Protein AF-A0A355B433-F1 (afdb_monomer)

Radius of gyration: 19.48 Å; Cα contacts (8 Å, |Δi|>4): 70; chains: 1; bounding box: 56×21×45 Å

Sequence (80 aa):
LIVCEDGARSALSAAALAGEGYANAAFIEGGKRAWREAGLPLEEGEEGFEGPVLDVALKPYDIGPQAMQDYLDWEEKLGK

pLDDT: mean 93.85, std 6.72, range [54.09, 98.25]

Structure (mmCIF, N/CA/C/O backbone):
data_AF-A0A355B433-F1
#
_entry.id   AF-A0A355B433-F1
#
loop_
_atom_site.group_PDB
_atom_site.id
_atom_site.type_symbol
_atom_site.label_atom_id
_atom_site.label_alt_id
_atom_site.label_comp_id
_atom_site.label_asym_id
_atom_site.label_entity_id
_atom_site.label_seq_id
_atom_site.pdbx_PDB_ins_code
_atom_site.Cartn_x
_atom_site.Cartn_y
_atom_site.Cartn_z
_atom_site.occupancy
_atom_site.B_iso_or_equiv
_atom_site.auth_seq_id
_atom_site.auth_comp_id
_atom_site.auth_asym_id
_atom_site.auth_atom_id
_atom_site.pdbx_PDB_model_num
ATOM 1 N N . LEU A 1 1 ? -5.846 8.110 9.295 1.00 95.00 1 LEU A N 1
ATOM 2 C CA . LEU A 1 1 ? -6.485 6.946 8.645 1.00 95.00 1 LEU A CA 1
ATOM 3 C C . LEU A 1 1 ? -5.478 6.341 7.680 1.00 95.00 1 LEU A C 1
ATOM 5 O O . LEU A 1 1 ? -4.908 7.088 6.900 1.00 95.00 1 LEU A O 1
ATOM 9 N N . ILE A 1 2 ? -5.223 5.039 7.769 1.00 97.31 2 ILE A N 1
ATOM 10 C CA . ILE A 1 2 ? -4.267 4.311 6.933 1.00 97.31 2 ILE A CA 1
ATOM 11 C C . ILE A 1 2 ? -5.038 3.235 6.175 1.00 97.31 2 ILE A C 1
ATOM 13 O O . ILE A 1 2 ? -5.864 2.535 6.761 1.00 97.31 2 ILE A O 1
ATOM 17 N N . VAL A 1 3 ? -4.776 3.096 4.877 1.00 97.00 3 VAL A N 1
ATOM 18 C CA . VAL A 1 3 ? -5.526 2.186 4.008 1.00 97.00 3 VAL A CA 1
ATOM 19 C C . VAL A 1 3 ? -4.569 1.435 3.081 1.00 97.00 3 VAL A C 1
ATOM 21 O O . VAL A 1 3 ? -3.574 1.974 2.611 1.00 97.00 3 VAL A O 1
ATOM 24 N N . CYS A 1 4 ? -4.859 0.160 2.850 1.00 97.12 4 CYS A N 1
ATOM 25 C CA . CYS A 1 4 ? -4.206 -0.719 1.889 1.00 97.12 4 CYS A CA 1
ATOM 26 C C . CYS A 1 4 ? -5.294 -1.595 1.258 1.00 97.12 4 CYS A C 1
ATOM 28 O O . CYS A 1 4 ? -6.477 -1.399 1.538 1.00 97.12 4 CYS A O 1
ATOM 30 N N . GLU A 1 5 ? -4.929 -2.539 0.394 1.00 97.62 5 GLU A N 1
ATOM 31 C CA . GLU A 1 5 ? -5.937 -3.300 -0.352 1.00 97.62 5 GLU A CA 1
ATOM 32 C C . GLU A 1 5 ? -6.888 -4.108 0.547 1.00 97.62 5 GLU A C 1
ATOM 34 O O . GLU A 1 5 ? -8.096 -4.050 0.342 1.00 97.62 5 GLU A O 1
ATOM 39 N N . ASP A 1 6 ? -6.372 -4.804 1.561 1.00 97.50 6 ASP A N 1
ATOM 40 C CA . ASP A 1 6 ? -7.118 -5.793 2.357 1.00 97.50 6 ASP A CA 1
ATOM 41 C C . ASP A 1 6 ? -7.124 -5.530 3.875 1.00 97.50 6 ASP A C 1
ATOM 43 O O . ASP A 1 6 ? -7.769 -6.254 4.629 1.00 97.50 6 ASP A O 1
ATOM 47 N N . GLY A 1 7 ? -6.416 -4.497 4.331 1.00 97.25 7 GLY A N 1
ATOM 48 C CA . GLY A 1 7 ? -6.314 -4.105 5.738 1.00 97.25 7 GLY A CA 1
ATOM 49 C C . GLY A 1 7 ? -5.095 -4.664 6.482 1.00 97.25 7 GLY A C 1
ATOM 50 O O . GLY A 1 7 ? -4.739 -4.105 7.519 1.00 97.25 7 GLY A O 1
ATOM 51 N N . ALA A 1 8 ? -4.387 -5.674 5.959 1.00 97.69 8 ALA A N 1
ATOM 52 C CA . ALA A 1 8 ? -3.295 -6.331 6.689 1.00 97.69 8 ALA A CA 1
ATOM 53 C C . ALA A 1 8 ? -2.114 -5.383 6.966 1.00 97.69 8 ALA A C 1
ATOM 55 O O . ALA A 1 8 ? -1.666 -5.232 8.103 1.00 97.69 8 ALA A O 1
ATOM 56 N N . ARG A 1 9 ? -1.641 -4.680 5.929 1.00 98.12 9 ARG A N 1
ATOM 57 C CA . ARG A 1 9 ? -0.548 -3.698 6.059 1.00 98.12 9 ARG A CA 1
ATOM 58 C C . ARG A 1 9 ? -0.974 -2.493 6.891 1.00 98.12 9 ARG A C 1
ATOM 60 O O . ARG A 1 9 ? -0.221 -2.028 7.738 1.00 98.12 9 ARG A O 1
ATOM 67 N N . SER A 1 10 ? -2.198 -2.015 6.686 1.00 98.19 10 SER A N 1
ATOM 68 C CA . SER A 1 10 ? -2.719 -0.848 7.400 1.00 98.19 10 SER A CA 1
ATOM 69 C C . SER A 1 10 ? -2.882 -1.086 8.892 1.00 98.19 10 SER A C 1
ATOM 71 O O . SER A 1 10 ? -2.635 -0.159 9.655 1.00 98.19 10 SER A O 1
ATOM 73 N N . ALA A 1 11 ? -3.243 -2.301 9.314 1.00 97.88 11 ALA A N 1
ATOM 74 C CA . ALA A 1 11 ? -3.303 -2.659 10.727 1.00 97.88 11 ALA A CA 1
ATOM 75 C C . ALA A 1 11 ? -1.919 -2.558 11.389 1.00 97.88 11 ALA A C 1
ATOM 77 O O . ALA A 1 11 ? -1.782 -1.927 12.438 1.00 97.88 11 ALA A O 1
ATOM 78 N N . LEU A 1 12 ? -0.880 -3.101 10.742 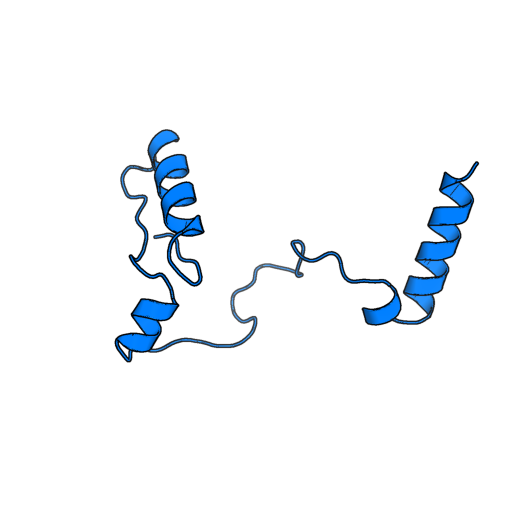1.00 98.19 12 LEU A N 1
ATOM 79 C CA . LEU A 1 12 ? 0.503 -3.003 11.222 1.00 98.19 12 LEU A CA 1
ATOM 80 C C . LEU A 1 12 ? 0.980 -1.546 11.281 1.00 98.19 12 LEU A C 1
ATOM 82 O O . LEU A 1 12 ? 1.531 -1.118 12.292 1.00 98.19 12 LEU A O 1
ATOM 86 N N . SER A 1 13 ? 0.730 -0.764 10.229 1.00 98.25 13 SER A N 1
ATOM 87 C CA . SER A 1 13 ? 1.104 0.653 10.191 1.00 98.25 13 SER A CA 1
ATOM 88 C C . SER A 1 13 ? 0.352 1.492 11.228 1.00 98.25 13 SER A C 1
ATOM 90 O O . SER A 1 13 ? 0.952 2.363 11.849 1.00 98.25 13 SER A O 1
ATOM 92 N N . ALA A 1 14 ? -0.942 1.235 11.448 1.00 98.06 14 ALA A N 1
ATOM 93 C CA . ALA A 1 14 ? -1.723 1.925 12.472 1.00 98.06 14 ALA A CA 1
ATOM 94 C C . ALA A 1 14 ? -1.196 1.617 13.880 1.00 98.06 14 ALA A C 1
ATOM 96 O O . ALA A 1 14 ? -1.058 2.533 14.685 1.00 98.06 14 ALA A O 1
ATOM 97 N N . ALA A 1 15 ? -0.837 0.357 14.154 1.00 97.38 15 ALA A N 1
ATOM 98 C CA . ALA A 1 15 ? -0.220 -0.034 15.419 1.00 97.38 15 ALA A CA 1
ATOM 99 C C . ALA A 1 15 ? 1.152 0.631 15.624 1.00 97.38 15 ALA A C 1
ATOM 101 O O . ALA A 1 15 ? 1.424 1.142 16.708 1.00 97.38 15 ALA A O 1
ATOM 102 N N . ALA A 1 16 ? 1.988 0.679 14.581 1.00 98.25 16 ALA A N 1
ATOM 103 C CA . ALA A 1 16 ? 3.278 1.366 14.631 1.00 98.25 16 ALA A CA 1
ATOM 104 C C . ALA A 1 16 ? 3.109 2.865 14.935 1.00 98.25 16 ALA A C 1
ATOM 106 O O . ALA A 1 16 ? 3.728 3.380 15.859 1.00 98.25 16 ALA A O 1
ATOM 107 N N . LEU A 1 17 ? 2.203 3.551 14.229 1.00 98.25 17 LEU A N 1
ATOM 108 C CA . LEU A 1 17 ? 1.913 4.970 14.463 1.00 98.25 17 LEU A CA 1
ATOM 109 C C . LEU A 1 17 ? 1.332 5.227 15.859 1.00 98.25 17 LEU A C 1
ATOM 111 O O . LEU A 1 17 ? 1.692 6.213 16.499 1.00 98.25 17 LEU A O 1
ATOM 115 N N . ALA A 1 18 ? 0.472 4.342 16.364 1.00 97.00 18 ALA A N 1
ATOM 116 C CA . ALA A 1 18 ? -0.012 4.438 17.737 1.00 97.00 18 ALA A CA 1
ATOM 117 C C . ALA A 1 18 ? 1.143 4.341 18.753 1.00 97.00 18 ALA A C 1
ATOM 119 O O . ALA A 1 18 ? 1.157 5.095 19.726 1.00 97.00 18 ALA A O 1
ATOM 120 N N . GLY A 1 19 ? 2.135 3.476 18.501 1.00 97.56 19 GLY A N 1
ATOM 121 C CA . GLY A 1 19 ? 3.362 3.371 19.300 1.00 97.56 19 GLY A CA 1
ATOM 122 C C . GLY A 1 19 ? 4.206 4.651 19.313 1.00 97.56 19 GLY A C 1
ATOM 123 O O . GLY A 1 19 ? 4.782 4.990 20.342 1.00 97.56 19 GLY A O 1
ATOM 124 N N . GLU A 1 20 ? 4.195 5.408 18.215 1.00 98.06 20 GLU A N 1
ATOM 125 C CA . GLU A 1 20 ? 4.856 6.717 18.086 1.00 98.06 20 GLU A CA 1
ATOM 126 C C . GLU A 1 20 ? 4.025 7.888 18.659 1.00 98.06 20 GLU A C 1
ATOM 128 O O . GLU A 1 20 ? 4.400 9.052 18.533 1.00 98.06 20 GLU A O 1
ATOM 133 N N . GLY A 1 21 ? 2.878 7.612 19.292 1.00 97.88 21 GLY A N 1
ATOM 134 C CA . GLY A 1 21 ? 2.038 8.624 19.943 1.00 97.88 21 GLY A CA 1
ATOM 135 C C . GLY A 1 21 ? 0.942 9.227 19.061 1.00 97.88 21 GLY A C 1
ATOM 136 O O . GLY A 1 21 ? 0.206 10.109 19.513 1.00 97.88 21 GLY A O 1
ATOM 137 N N . TYR A 1 22 ? 0.754 8.736 17.832 1.00 97.75 22 TYR A N 1
ATOM 138 C CA . TYR A 1 22 ? -0.389 9.114 16.998 1.00 97.75 22 TYR A CA 1
ATOM 139 C C . TYR A 1 22 ? -1.657 8.408 17.497 1.00 97.75 22 TYR A C 1
ATOM 141 O O . TYR A 1 22 ? -2.102 7.409 16.935 1.00 97.75 22 TYR A O 1
ATOM 149 N N . ALA A 1 23 ? -2.265 8.951 18.554 1.00 94.06 2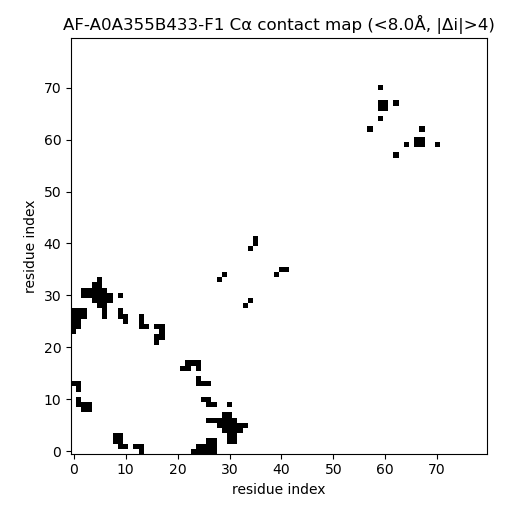3 ALA A N 1
ATOM 150 C CA . ALA A 1 23 ? -3.407 8.346 19.250 1.00 94.06 23 ALA A CA 1
ATOM 151 C C . ALA A 1 23 ? -4.636 8.080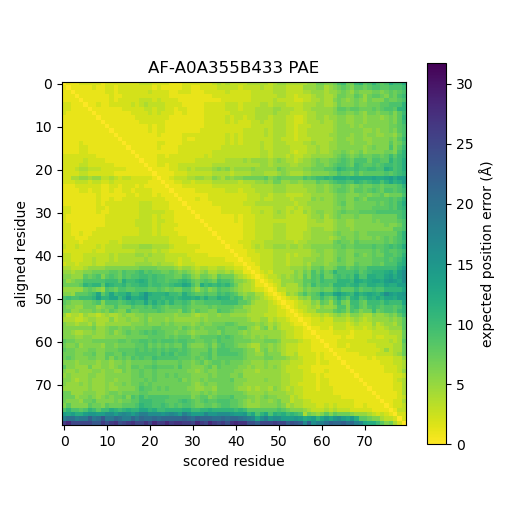 18.357 1.00 94.06 23 ALA A C 1
ATOM 153 O O . ALA A 1 23 ? -5.435 7.198 18.653 1.00 94.06 23 ALA A O 1
ATOM 154 N N . ASN A 1 24 ? -4.769 8.816 17.248 1.00 97.00 24 ASN A N 1
ATOM 155 C CA . ASN A 1 24 ? -5.870 8.684 16.288 1.00 97.00 24 ASN A CA 1
ATOM 156 C C . ASN A 1 24 ? -5.485 7.865 15.037 1.00 97.00 24 ASN A C 1
ATOM 158 O O . ASN A 1 24 ? -6.139 7.972 13.993 1.00 97.00 24 ASN A O 1
ATOM 162 N N . ALA A 1 25 ? -4.402 7.083 15.093 1.00 97.75 25 ALA A N 1
ATOM 163 C CA . ALA A 1 25 ? -4.068 6.142 14.032 1.00 97.75 25 ALA A CA 1
ATOM 164 C C . ALA A 1 25 ? -5.150 5.052 13.942 1.00 97.75 25 ALA A C 1
ATOM 166 O O . ALA A 1 25 ? -5.425 4.336 14.898 1.00 97.75 25 ALA A O 1
ATOM 167 N N . ALA A 1 26 ? -5.777 4.935 12.773 1.00 97.75 26 ALA A N 1
ATOM 168 C CA . ALA A 1 26 ? -6.879 4.013 12.513 1.00 97.75 26 ALA A CA 1
ATOM 169 C C . ALA A 1 26 ? -6.766 3.449 11.096 1.00 97.75 26 ALA A C 1
ATOM 171 O O . ALA A 1 26 ? -6.183 4.099 10.221 1.00 97.75 26 ALA A O 1
ATOM 172 N N . PHE A 1 27 ? -7.358 2.281 10.858 1.00 98.06 27 PHE A N 1
ATOM 173 C CA . PHE A 1 27 ? -7.408 1.625 9.553 1.00 98.06 27 PHE A CA 1
ATOM 174 C C . PHE A 1 27 ? -8.820 1.116 9.239 1.00 98.06 27 PHE A C 1
ATOM 176 O O . PHE A 1 27 ? -9.654 1.005 10.134 1.00 98.06 27 PHE A O 1
ATOM 183 N N . ILE A 1 28 ? -9.081 0.821 7.963 1.00 97.75 28 ILE A N 1
ATOM 184 C CA . ILE A 1 28 ? -10.339 0.209 7.510 1.00 97.75 28 ILE A CA 1
ATOM 185 C C . ILE A 1 28 ? -10.176 -1.312 7.541 1.00 97.75 28 ILE A C 1
ATOM 187 O O . ILE A 1 28 ? -9.298 -1.851 6.859 1.00 97.75 28 ILE A O 1
ATOM 191 N N . GLU A 1 29 ? -11.015 -2.004 8.313 1.00 96.88 29 GLU A N 1
ATOM 192 C CA . GLU A 1 29 ? -11.073 -3.467 8.298 1.00 96.88 29 GLU A CA 1
ATOM 193 C C . GLU A 1 29 ? -11.455 -3.964 6.894 1.00 96.88 29 GLU A C 1
ATOM 195 O O . GLU A 1 29 ? -12.383 -3.451 6.273 1.00 96.88 29 GLU A O 1
ATOM 200 N N . GLY A 1 30 ? -10.688 -4.912 6.349 1.00 97.06 30 GLY A N 1
ATOM 201 C CA . GLY A 1 30 ? -10.855 -5.381 4.968 1.00 97.06 30 GLY A CA 1
ATOM 202 C C . GLY A 1 30 ? -10.346 -4.419 3.880 1.00 97.06 30 GLY A C 1
ATOM 203 O O . GLY A 1 30 ? -10.396 -4.762 2.697 1.00 97.06 30 GLY A O 1
ATOM 204 N N . GLY A 1 31 ? -9.813 -3.249 4.255 1.00 97.69 31 GLY A N 1
ATOM 205 C CA . GLY A 1 31 ? -9.114 -2.318 3.365 1.00 97.69 31 GLY A CA 1
ATOM 206 C C . GLY A 1 31 ? -9.976 -1.697 2.259 1.00 97.69 31 GLY A C 1
ATOM 207 O O . GLY A 1 31 ? -11.203 -1.619 2.354 1.00 97.69 31 GLY A O 1
ATOM 208 N N . LYS A 1 32 ? -9.317 -1.250 1.179 1.00 97.38 32 LYS A N 1
ATOM 209 C CA . LYS A 1 32 ? -9.986 -0.710 -0.021 1.00 97.38 32 LYS A CA 1
ATOM 210 C C . LYS A 1 32 ? -10.963 -1.710 -0.634 1.00 97.38 32 LYS A C 1
ATOM 212 O O . LYS A 1 32 ? -11.954 -1.299 -1.231 1.00 97.38 32 LYS A O 1
ATOM 217 N N . ARG A 1 33 ? -10.703 -3.012 -0.501 1.00 97.75 33 ARG A N 1
ATOM 218 C CA . ARG A 1 33 ? -11.594 -4.054 -1.010 1.00 97.75 33 ARG A CA 1
ATOM 219 C C . ARG A 1 33 ? -12.948 -4.038 -0.309 1.00 97.75 33 ARG A C 1
ATOM 221 O O . ARG A 1 33 ? -13.954 -3.982 -1.004 1.00 97.75 33 ARG A O 1
ATOM 228 N N . ALA A 1 34 ? -12.983 -4.008 1.023 1.00 97.81 34 ALA A N 1
ATOM 229 C CA . ALA A 1 34 ? -14.244 -3.914 1.763 1.00 97.81 34 ALA A CA 1
ATOM 230 C C . ALA A 1 34 ? -14.998 -2.609 1.454 1.00 97.81 34 ALA A C 1
ATOM 232 O O . ALA A 1 34 ? -16.216 -2.613 1.301 1.00 97.81 34 ALA A O 1
ATOM 233 N N . TRP A 1 35 ? -14.270 -1.500 1.280 1.00 97.31 35 TRP A N 1
ATOM 234 C CA . TRP A 1 35 ? -14.847 -0.227 0.830 1.00 97.31 35 TRP A CA 1
ATOM 235 C C . TRP A 1 35 ? -15.529 -0.352 -0.542 1.00 97.31 35 TRP A C 1
ATOM 237 O O . TRP A 1 35 ? -16.668 0.078 -0.719 1.00 97.31 35 TRP A O 1
ATOM 247 N N . ARG A 1 36 ? -14.856 -1.000 -1.500 1.00 97.50 36 ARG A N 1
ATOM 248 C CA . ARG A 1 36 ? -15.389 -1.284 -2.840 1.00 97.50 36 ARG A CA 1
ATOM 249 C C . ARG A 1 36 ? -16.615 -2.200 -2.786 1.00 97.50 36 ARG A C 1
ATOM 251 O O . ARG A 1 36 ? -17.606 -1.932 -3.454 1.00 97.50 36 ARG A O 1
ATOM 258 N N . GLU A 1 37 ? -16.561 -3.265 -1.987 1.00 97.88 37 GLU A N 1
ATOM 259 C CA . GLU A 1 37 ? -17.665 -4.220 -1.796 1.00 97.88 37 GLU A CA 1
ATOM 260 C C . GLU A 1 37 ? -18.893 -3.570 -1.137 1.00 97.88 37 GLU A C 1
ATOM 262 O O . GLU A 1 37 ? -20.023 -3.957 -1.426 1.00 97.88 37 GLU A O 1
ATOM 267 N N . ALA A 1 38 ? -18.689 -2.529 -0.324 1.00 97.81 38 ALA A N 1
ATOM 268 C CA . ALA A 1 38 ? -19.758 -1.700 0.228 1.00 97.81 38 ALA A CA 1
ATOM 269 C C . ALA A 1 38 ? -20.390 -0.731 -0.797 1.00 97.81 38 ALA A C 1
ATOM 271 O O . ALA A 1 38 ? -21.309 0.009 -0.447 1.00 97.81 38 ALA A O 1
ATOM 272 N N . GLY A 1 39 ? -19.918 -0.714 -2.050 1.00 97.88 39 GLY A N 1
ATOM 273 C CA . GLY A 1 39 ? -20.444 0.144 -3.116 1.00 97.88 39 GLY A CA 1
ATOM 274 C C . GLY A 1 39 ? -20.063 1.619 -2.977 1.00 97.88 39 GLY A C 1
ATOM 275 O O . GLY A 1 39 ? -20.729 2.482 -3.548 1.00 97.88 39 GLY A O 1
ATOM 276 N N . LEU A 1 40 ? -19.020 1.922 -2.201 1.00 97.81 40 LEU A N 1
ATOM 277 C CA . LEU A 1 40 ? -18.536 3.284 -1.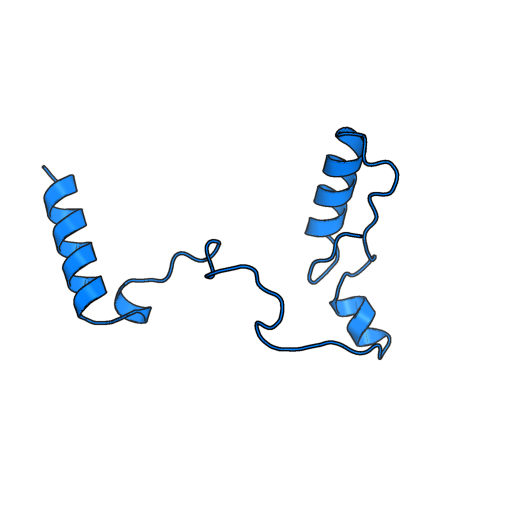999 1.00 97.81 40 LEU A CA 1
ATOM 278 C C . LEU A 1 40 ? -17.601 3.714 -3.146 1.00 97.81 40 LEU A C 1
ATOM 280 O O . LEU A 1 40 ? -16.928 2.868 -3.742 1.00 97.81 40 LEU A O 1
ATOM 284 N N . PRO A 1 41 ? -17.541 5.021 -3.470 1.00 96.50 41 PRO A N 1
ATOM 285 C CA . PRO A 1 41 ? -16.764 5.513 -4.603 1.00 96.50 41 PRO A CA 1
ATOM 286 C C . PRO A 1 41 ? -15.256 5.322 -4.399 1.00 96.50 41 PRO A C 1
ATOM 288 O O . PRO A 1 41 ? -14.749 5.417 -3.278 1.00 96.50 41 PRO A O 1
ATOM 291 N N . LEU A 1 42 ? -14.551 5.083 -5.505 1.00 93.94 42 LEU A N 1
ATOM 292 C CA . LEU A 1 42 ? -13.095 5.065 -5.598 1.00 93.94 42 LEU A CA 1
ATOM 293 C C . LEU A 1 42 ? -12.654 5.979 -6.739 1.00 93.94 42 LEU A C 1
ATOM 295 O O . LEU A 1 42 ? -13.318 6.050 -7.773 1.00 93.94 42 LEU A O 1
ATOM 299 N N . GLU A 1 43 ? -11.524 6.637 -6.534 1.00 92.81 43 GLU A N 1
ATOM 300 C CA . GLU A 1 43 ? -10.798 7.358 -7.575 1.00 92.81 43 GLU A CA 1
ATOM 301 C C . GLU A 1 43 ? -9.735 6.429 -8.180 1.00 92.81 43 GLU A C 1
ATOM 303 O O . GLU A 1 43 ? -9.206 5.539 -7.503 1.00 92.81 43 GLU A O 1
ATOM 308 N N . GLU A 1 44 ? -9.443 6.622 -9.464 1.00 89.69 44 GLU A N 1
ATOM 309 C CA . GLU A 1 44 ? -8.437 5.869 -10.213 1.00 89.69 44 GLU A CA 1
ATOM 310 C C . GLU A 1 44 ? -7.378 6.821 -10.776 1.00 89.69 44 GLU A C 1
ATOM 312 O O . GLU A 1 44 ? -7.641 8.001 -10.995 1.00 89.69 44 GLU A O 1
ATOM 317 N N . GLY A 1 45 ? -6.189 6.286 -11.058 1.00 87.75 45 GLY A N 1
ATOM 318 C CA . GLY A 1 45 ? -5.074 7.042 -11.623 1.00 87.75 45 GLY A CA 1
ATOM 319 C C . GLY A 1 45 ? -4.040 7.479 -10.588 1.00 87.75 45 GLY A C 1
ATOM 320 O O . GLY A 1 45 ? -4.023 7.013 -9.450 1.00 87.75 45 GLY A O 1
ATOM 321 N N . GLU A 1 46 ? -3.141 8.352 -11.033 1.00 83.25 46 GLU A N 1
ATOM 322 C CA . GLU A 1 46 ? -1.997 8.858 -10.262 1.00 83.25 46 GLU A CA 1
ATOM 323 C C . GLU A 1 46 ? -2.229 10.296 -9.767 1.00 83.25 46 GLU A C 1
ATOM 325 O O . GLU A 1 46 ? -1.295 11.016 -9.407 1.00 83.25 46 GLU A O 1
ATOM 330 N N . GLU A 1 47 ? -3.485 10.742 -9.745 1.00 84.62 47 GLU A N 1
ATOM 331 C CA . GLU A 1 47 ? -3.830 12.048 -9.194 1.00 84.62 47 GLU A CA 1
ATOM 332 C C . GLU A 1 47 ? -3.522 12.089 -7.687 1.00 84.62 47 GLU A C 1
ATOM 334 O O . GLU A 1 47 ? -3.827 11.162 -6.938 1.00 84.62 47 GLU A O 1
ATOM 339 N N . GLY A 1 48 ? -2.873 13.167 -7.238 1.00 79.00 48 GLY A N 1
ATOM 340 C CA . GLY A 1 48 ? -2.520 13.371 -5.829 1.00 79.00 48 GLY A CA 1
ATOM 341 C C . GLY A 1 48 ? -1.208 12.727 -5.362 1.00 79.00 48 GLY A C 1
ATOM 342 O O . GLY A 1 48 ? -0.852 12.896 -4.196 1.00 79.00 48 GLY A O 1
ATOM 343 N N . PHE A 1 49 ? -0.458 12.037 -6.229 1.00 84.44 49 PHE A N 1
ATOM 344 C CA . PHE A 1 49 ? 0.888 11.562 -5.889 1.00 84.44 49 PHE A CA 1
ATOM 345 C C . PHE A 1 49 ? 1.898 12.722 -5.909 1.00 84.44 49 PHE A C 1
ATOM 347 O O . PHE A 1 49 ? 2.070 13.409 -6.917 1.00 84.44 49 PHE A O 1
ATOM 354 N N . GLU A 1 50 ? 2.605 12.934 -4.796 1.00 83.56 50 GLU A N 1
ATOM 355 C CA . GLU A 1 50 ? 3.701 13.906 -4.712 1.00 83.56 50 GLU A CA 1
ATOM 356 C C . GLU A 1 50 ? 5.014 13.280 -5.210 1.00 83.56 50 GLU A C 1
ATOM 358 O O . GLU A 1 50 ? 5.866 12.855 -4.431 1.00 83.56 50 GLU A O 1
ATOM 363 N N . GLY A 1 51 ? 5.178 13.227 -6.533 1.00 83.56 51 GLY A N 1
ATOM 364 C CA . GLY A 1 51 ? 6.438 12.853 -7.182 1.00 83.56 51 GLY A CA 1
ATOM 365 C C . GLY A 1 51 ? 6.411 11.514 -7.928 1.00 83.56 51 GLY A C 1
ATOM 366 O O . GLY A 1 51 ? 5.351 10.915 -8.104 1.00 83.56 51 GLY A O 1
ATOM 367 N N . PRO A 1 52 ? 7.576 11.068 -8.436 1.00 84.25 52 PRO A N 1
ATOM 368 C CA . PRO A 1 52 ? 7.675 9.829 -9.199 1.00 84.25 52 PRO A CA 1
ATOM 369 C C . PRO A 1 52 ? 7.461 8.595 -8.312 1.00 84.25 52 PRO A C 1
ATOM 371 O O . PRO A 1 52 ? 7.691 8.630 -7.104 1.00 84.25 52 PRO A O 1
ATOM 374 N N . VAL A 1 53 ? 7.092 7.475 -8.933 1.00 83.12 53 VAL A N 1
ATOM 375 C CA . VAL A 1 53 ? 7.051 6.156 -8.285 1.00 83.12 53 VAL A CA 1
ATOM 376 C C . VAL A 1 53 ? 8.469 5.766 -7.843 1.00 83.12 53 VAL A C 1
ATOM 378 O O . VAL A 1 53 ? 9.369 5.651 -8.675 1.00 83.12 53 VAL A O 1
ATOM 381 N N . LEU A 1 54 ? 8.676 5.578 -6.534 1.00 87.38 54 LEU A N 1
ATOM 382 C CA . LEU A 1 54 ? 9.984 5.245 -5.935 1.00 87.38 54 LEU A CA 1
ATOM 383 C C . LEU A 1 54 ? 10.017 3.872 -5.248 1.00 87.38 54 LEU A C 1
ATOM 385 O O . LEU A 1 54 ? 11.087 3.384 -4.892 1.00 87.38 54 LEU A O 1
ATOM 389 N N . ASP A 1 55 ? 8.862 3.245 -5.045 1.00 89.94 55 ASP A N 1
ATOM 390 C CA . ASP A 1 55 ? 8.707 1.945 -4.386 1.00 89.94 55 ASP A CA 1
ATOM 391 C C . ASP A 1 55 ? 8.743 0.761 -5.368 1.00 89.94 55 ASP A C 1
ATOM 393 O O . ASP A 1 55 ? 8.687 -0.399 -4.956 1.00 89.94 55 ASP A O 1
ATOM 39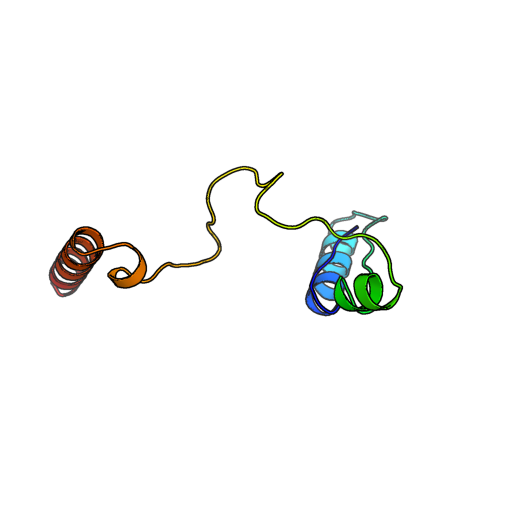7 N N . VAL A 1 56 ? 8.898 1.044 -6.665 1.00 89.56 56 VAL A N 1
ATOM 398 C CA . VAL A 1 56 ? 9.027 0.046 -7.728 1.00 89.56 56 VAL A CA 1
ATOM 399 C C . VAL A 1 56 ? 10.359 0.224 -8.452 1.00 89.56 56 VAL A C 1
ATOM 401 O O . VAL A 1 56 ? 10.590 1.214 -9.142 1.00 89.56 56 VAL A O 1
ATOM 404 N N . ALA A 1 57 ? 11.233 -0.778 -8.345 1.00 90.50 57 ALA A N 1
ATOM 405 C CA . ALA A 1 57 ? 12.445 -0.859 -9.154 1.00 90.50 57 ALA A CA 1
ATOM 406 C C . ALA A 1 57 ? 12.098 -1.387 -10.555 1.00 90.50 57 ALA A C 1
ATOM 408 O O . ALA A 1 57 ? 12.053 -2.603 -10.776 1.00 90.50 57 ALA A O 1
ATOM 409 N N . LEU A 1 58 ? 11.836 -0.466 -11.486 1.00 89.94 58 LEU A N 1
ATOM 410 C CA . LEU A 1 58 ? 11.583 -0.798 -12.888 1.00 89.94 58 LEU A CA 1
ATOM 411 C C . LEU A 1 58 ? 12.768 -1.556 -13.482 1.00 89.94 58 LEU A C 1
ATOM 413 O O . LEU A 1 58 ? 13.931 -1.205 -13.258 1.00 89.94 58 LEU A O 1
ATOM 417 N N . LYS A 1 59 ? 12.480 -2.616 -14.241 1.00 92.12 59 LYS A N 1
ATOM 418 C CA . LYS A 1 59 ? 13.540 -3.363 -14.909 1.00 92.12 59 LYS A CA 1
ATOM 419 C C . LYS A 1 59 ? 14.046 -2.544 -16.095 1.00 92.12 59 LYS A C 1
ATOM 421 O O . LYS A 1 59 ? 13.239 -1.925 -16.783 1.00 92.12 59 LYS A O 1
ATOM 426 N N . PRO A 1 60 ? 15.355 -2.559 -16.394 1.00 94.19 60 PRO A N 1
ATOM 427 C CA . PRO A 1 60 ? 15.906 -1.774 -17.497 1.00 94.19 60 PRO A CA 1
ATOM 428 C C . PRO A 1 60 ? 15.208 -2.004 -18.847 1.00 94.19 60 PRO A C 1
ATOM 430 O O . PRO A 1 60 ? 15.010 -1.061 -19.610 1.00 94.19 60 PRO A O 1
ATOM 433 N N . TYR A 1 61 ? 14.764 -3.235 -19.123 1.00 92.62 61 TYR A N 1
ATOM 434 C CA . TYR A 1 61 ? 14.018 -3.570 -20.339 1.00 92.62 61 TYR A CA 1
ATOM 435 C C . TYR A 1 61 ? 12.568 -3.057 -20.359 1.00 92.62 61 TYR A C 1
ATOM 437 O O . TYR A 1 61 ? 12.007 -2.934 -21.445 1.00 92.62 61 TYR A O 1
ATOM 445 N N . ASP A 1 62 ? 11.981 -2.720 -19.206 1.00 94.06 62 ASP A N 1
ATOM 446 C CA . ASP A 1 62 ? 10.675 -2.049 -19.123 1.00 94.06 62 ASP A CA 1
ATOM 447 C C . ASP A 1 62 ? 10.802 -0.536 -19.389 1.00 94.06 62 ASP A C 1
ATOM 449 O O . ASP A 1 62 ? 9.822 0.119 -19.734 1.00 94.06 62 ASP A O 1
ATOM 453 N N . ILE A 1 63 ? 12.011 0.025 -19.239 1.00 93.81 63 ILE A N 1
ATOM 454 C CA . ILE A 1 63 ? 12.306 1.454 -19.433 1.00 93.81 63 ILE A CA 1
ATOM 455 C C . ILE A 1 63 ? 12.730 1.726 -20.882 1.00 93.81 63 ILE A C 1
ATOM 457 O O . ILE A 1 63 ? 12.224 2.648 -21.521 1.00 93.81 63 ILE A O 1
ATOM 461 N N . GLY A 1 64 ? 13.671 0.938 -21.414 1.00 96.19 64 GLY A N 1
ATOM 462 C CA . GLY A 1 64 ? 14.080 1.020 -22.815 1.00 96.19 64 GLY A CA 1
ATOM 463 C C . GLY A 1 64 ? 15.535 0.624 -23.090 1.00 96.19 64 GLY A C 1
ATOM 464 O O . GLY A 1 64 ? 16.306 0.346 -22.170 1.00 96.19 64 GLY A O 1
ATOM 465 N N . PRO A 1 65 ? 15.950 0.625 -24.373 1.00 96.44 65 PRO A N 1
ATOM 466 C CA . PRO A 1 65 ? 17.260 0.119 -24.786 1.00 96.44 65 PRO A CA 1
ATOM 467 C C . PRO A 1 65 ? 18.446 0.817 -24.111 1.00 96.44 65 PRO A C 1
ATOM 469 O O . PRO A 1 65 ? 19.419 0.149 -23.775 1.00 96.44 65 PRO A O 1
ATOM 472 N N . GLN A 1 66 ? 18.362 2.133 -23.882 1.00 97.31 66 GLN A N 1
ATOM 473 C CA . GLN A 1 66 ? 19.433 2.882 -23.217 1.00 97.31 66 GLN A CA 1
ATOM 474 C C . GLN A 1 66 ? 19.590 2.459 -21.755 1.00 97.31 66 GLN A C 1
ATOM 476 O O . GLN A 1 66 ? 20.697 2.153 -21.338 1.00 97.31 66 GLN A O 1
ATOM 481 N N . ALA A 1 67 ? 18.487 2.344 -21.009 1.00 96.38 67 ALA A N 1
ATOM 482 C CA . ALA A 1 67 ? 18.527 1.896 -19.619 1.00 96.38 67 ALA A CA 1
ATOM 483 C C . ALA A 1 67 ? 19.131 0.489 -19.495 1.00 96.38 67 ALA A C 1
ATOM 485 O O . ALA A 1 67 ? 19.846 0.201 -18.539 1.00 96.38 67 ALA A O 1
ATOM 486 N N . MET A 1 68 ? 18.876 -0.385 -20.476 1.00 97.00 68 MET A N 1
ATOM 487 C CA . MET A 1 68 ? 19.503 -1.705 -20.537 1.00 97.00 68 MET A CA 1
ATOM 488 C C . MET A 1 68 ? 21.022 -1.617 -20.729 1.00 97.00 68 MET A C 1
ATOM 490 O O . MET A 1 68 ? 21.744 -2.334 -20.044 1.00 97.00 68 MET A O 1
A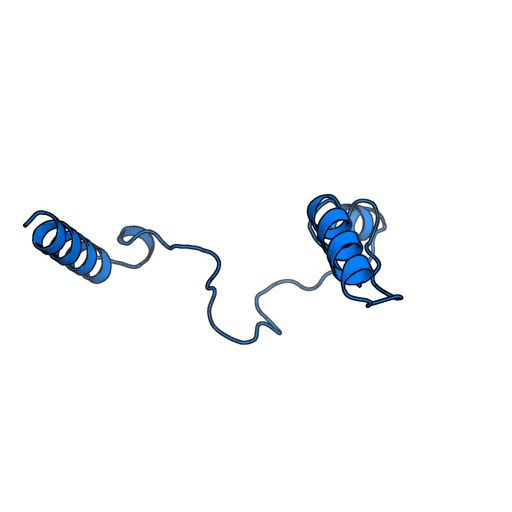TOM 494 N N . GLN A 1 69 ? 21.511 -0.743 -21.616 1.00 97.31 69 GLN A N 1
ATOM 495 C CA . GLN A 1 69 ? 22.954 -0.517 -21.779 1.00 97.31 69 GLN A CA 1
ATOM 496 C C . GLN A 1 69 ? 23.574 0.080 -20.510 1.00 97.31 69 GLN A C 1
ATOM 498 O O . GLN A 1 69 ? 24.575 -0.436 -20.029 1.00 97.31 69 GLN A O 1
ATOM 503 N N . ASP A 1 70 ? 22.934 1.088 -19.914 1.00 96.81 70 ASP A N 1
ATOM 504 C CA . ASP A 1 70 ? 23.407 1.730 -18.682 1.00 96.81 70 ASP A CA 1
ATOM 505 C C . ASP A 1 70 ? 23.514 0.723 -17.524 1.00 96.81 70 ASP A C 1
ATOM 507 O O . A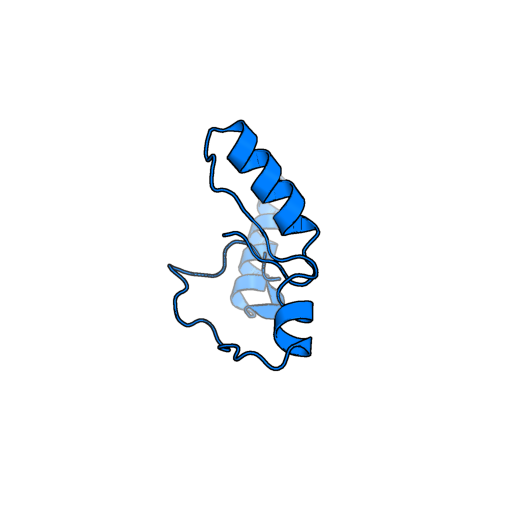SP A 1 70 ? 24.447 0.777 -16.719 1.00 96.81 70 ASP A O 1
ATOM 511 N N . TYR A 1 71 ? 22.568 -0.218 -17.449 1.00 95.12 71 TYR A N 1
ATOM 512 C CA . TYR A 1 71 ? 22.588 -1.296 -16.467 1.00 95.12 71 TYR A CA 1
ATOM 513 C C . TYR A 1 71 ? 23.754 -2.268 -16.694 1.00 95.12 71 TYR A C 1
ATOM 515 O O . TYR A 1 71 ? 24.463 -2.586 -15.742 1.00 95.12 71 TYR A O 1
ATOM 523 N N . LEU A 1 72 ? 23.996 -2.698 -17.937 1.00 95.44 72 LEU A N 1
ATOM 524 C CA . LEU A 1 72 ? 25.132 -3.568 -18.271 1.00 95.44 72 LEU A CA 1
ATOM 525 C C . LE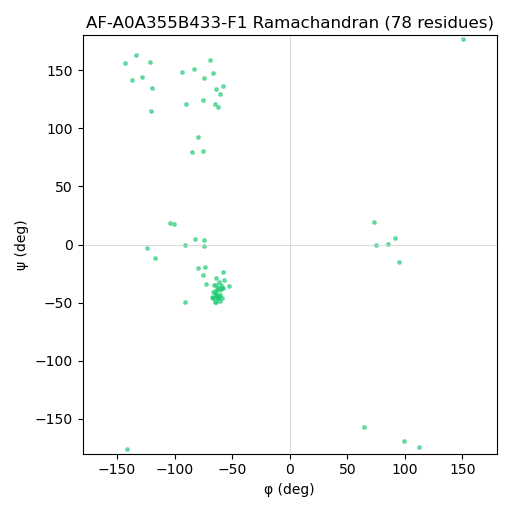U A 1 72 ? 26.474 -2.885 -17.966 1.00 95.44 72 LEU A C 1
ATOM 527 O O . LEU A 1 72 ? 27.337 -3.481 -17.324 1.00 95.44 72 LEU A O 1
ATOM 531 N N . ASP A 1 73 ? 26.620 -1.612 -18.336 1.00 96.50 73 ASP A N 1
ATOM 532 C CA . ASP A 1 73 ? 27.806 -0.806 -18.027 1.00 96.50 73 ASP A CA 1
ATOM 533 C C . ASP A 1 73 ? 28.058 -0.705 -16.514 1.00 96.50 73 ASP A C 1
ATOM 535 O O . ASP A 1 73 ? 29.206 -0.669 -16.058 1.00 96.50 73 ASP A O 1
ATOM 539 N N . TRP A 1 74 ? 26.988 -0.610 -15.719 1.00 95.06 74 TRP A N 1
ATOM 540 C CA . TRP A 1 74 ? 27.067 -0.628 -14.261 1.00 95.06 74 TRP A CA 1
ATOM 541 C C . TRP A 1 74 ? 27.513 -1.999 -13.732 1.00 95.06 74 TRP A C 1
ATOM 543 O O . TRP A 1 74 ? 28.419 -2.044 -12.895 1.00 95.06 74 TRP A O 1
ATOM 553 N N . GLU A 1 75 ? 26.952 -3.101 -14.242 1.00 95.12 75 GLU A N 1
ATOM 554 C CA . GLU A 1 75 ? 27.343 -4.465 -13.850 1.00 95.12 75 GLU A CA 1
ATOM 555 C C . GLU A 1 75 ? 28.823 -4.748 -14.166 1.00 95.12 75 GLU A C 1
ATOM 557 O O . GLU A 1 75 ? 29.547 -5.270 -13.315 1.00 95.12 75 GLU A O 1
ATOM 562 N N . GLU A 1 76 ? 29.318 -4.346 -15.342 1.00 95.44 76 GLU A N 1
ATOM 563 C CA . GLU A 1 76 ? 30.725 -4.527 -15.730 1.00 95.44 76 GLU A CA 1
ATOM 564 C C . GLU A 1 76 ? 31.701 -3.738 -14.842 1.00 95.44 76 GLU A C 1
ATOM 566 O O . GLU A 1 76 ? 32.810 -4.204 -14.563 1.00 95.44 76 GLU A O 1
ATOM 571 N N . LYS A 1 77 ? 31.303 -2.542 -14.387 1.00 94.56 77 LYS A N 1
ATOM 572 C CA . LYS A 1 77 ? 32.104 -1.716 -13.467 1.00 94.56 77 LYS A CA 1
ATOM 573 C C . LYS A 1 77 ? 32.120 -2.274 -12.048 1.00 94.56 77 LYS A C 1
ATOM 575 O O . LYS A 1 77 ? 33.135 -2.126 -11.380 1.00 94.56 77 LYS A O 1
ATOM 580 N N . LEU A 1 78 ? 31.024 -2.885 -11.594 1.00 90.81 78 LEU A N 1
ATOM 581 C CA . LEU A 1 78 ? 30.944 -3.534 -10.280 1.00 90.81 78 LEU A CA 1
ATOM 582 C C . LEU A 1 78 ? 31.673 -4.877 -10.217 1.00 90.81 78 LEU A C 1
ATOM 584 O O . LEU A 1 78 ? 32.081 -5.299 -9.139 1.00 90.81 78 LEU A O 1
ATOM 588 N N . GLY A 1 79 ? 31.810 -5.562 -11.353 1.00 77.00 79 GLY A N 1
ATOM 589 C CA . GLY A 1 79 ? 32.537 -6.828 -11.463 1.00 77.00 79 GLY A CA 1
ATOM 590 C C . GLY A 1 79 ? 34.068 -6.705 -11.426 1.00 77.00 79 GLY A C 1
ATOM 591 O O . GLY A 1 79 ? 34.749 -7.716 -11.609 1.00 77.00 79 GLY A O 1
ATOM 592 N N . LYS A 1 80 ? 34.614 -5.501 -11.217 1.00 54.09 80 LYS A N 1
ATOM 593 C CA . LYS A 1 80 ? 36.043 -5.205 -11.017 1.00 54.09 80 LYS A CA 1
ATOM 594 C C . LYS A 1 80 ? 36.279 -4.612 -9.634 1.00 54.09 80 LYS A C 1
ATOM 596 O O . LYS A 1 80 ? 37.397 -4.831 -9.118 1.00 54.09 80 LYS A O 1
#

Secondary structure (DSSP, 8-state):
-B--SSSHHHHHHHHHHHHTT-TT--B-TTHHHHHHHTT-----SSTT--SS--S----HHHH-HHHHHHHHHHHHHHT-

Foldseek 3Di:
DFFDQQCPVLVVVLVVVVVVVPVPRDYDHGGVPVCVVVVHDDDDDDPPDPDDDDVDDDDLVNVHDVSVVVVVVVVVVVVD

Mean predicted aligned error: 5.08 Å

Solvent-accessible surface area (backbone atoms only — not comparable to full-atom values): 4908 Å² total; per-residue (Å²): 111,38,77,34,64,57,18,69,66,15,50,54,51,21,52,53,39,38,73,75,63,41,80,76,48,35,54,46,80,42,11,52,49,45,45,49,75,70,72,48,92,81,88,82,83,73,80,90,60,93,67,80,86,78,92,61,87,76,53,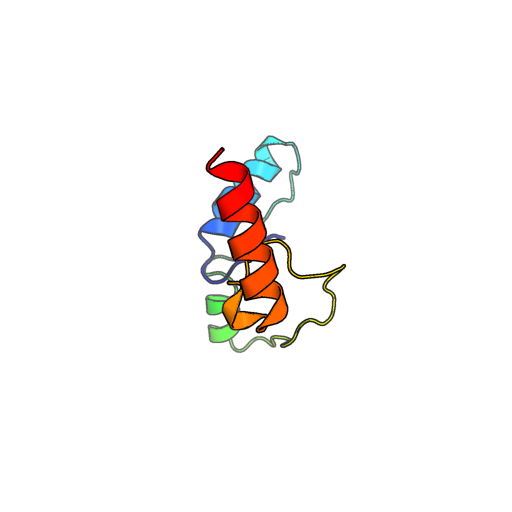37,79,80,76,32,75,64,48,40,50,56,50,51,57,49,53,62,61,68,76,107